Protein AF-A0A537AM16-F1 (afdb_monomer_lite)

Sequence (100 aa):
MADLSAFRITRKWPAQDPGRIQLYSLPTPNGVKVSVMLEETGLPYEPHLVSFETDDQKSPEAGDPVRIADFPHVTRALNSFLSRPAVVQGVGIPSRAGTS

Radius of gyration: 16.3 Å; chains: 1; bounding box: 35×43×30 Å

Structure (mmCIF, N/CA/C/O backbone):
data_AF-A0A537AM16-F1
#
_entry.id   AF-A0A537AM16-F1
#
loop_
_atom_site.group_PDB
_atom_site.id
_atom_site.type_symbol
_atom_site.label_atom_id
_atom_site.label_alt_id
_atom_site.label_comp_id
_atom_site.label_asym_id
_atom_site.label_entity_id
_atom_site.label_seq_id
_atom_site.pdbx_PDB_ins_code
_atom_site.Cartn_x
_atom_site.Cartn_y
_atom_site.Cartn_z
_atom_site.occupancy
_atom_site.B_iso_or_equiv
_atom_site.auth_seq_id
_atom_site.auth_comp_id
_atom_site.auth_asym_id
_atom_site.auth_atom_id
_atom_site.pdbx_PDB_model_num
ATOM 1 N N . MET A 1 1 ? -8.787 -18.624 -10.527 1.00 65.81 1 MET A N 1
ATOM 2 C CA . MET A 1 1 ? -7.889 -17.776 -9.711 1.00 65.81 1 MET A CA 1
ATOM 3 C C . MET A 1 1 ? -8.029 -16.346 -10.202 1.00 65.81 1 MET A C 1
ATOM 5 O O . MET A 1 1 ? -8.396 -16.188 -11.361 1.00 65.81 1 MET A O 1
ATOM 9 N N . ALA A 1 2 ? -7.818 -15.335 -9.357 1.00 84.94 2 ALA A N 1
ATOM 10 C CA . ALA A 1 2 ? -7.865 -13.948 -9.821 1.00 84.94 2 ALA A CA 1
ATOM 11 C C . ALA A 1 2 ? -6.760 -13.711 -10.865 1.00 84.94 2 ALA A C 1
ATOM 13 O O . ALA A 1 2 ? -5.643 -14.198 -10.698 1.00 84.94 2 ALA A O 1
ATOM 14 N N . ASP A 1 3 ? -7.088 -13.006 -11.945 1.00 90.44 3 ASP A N 1
ATOM 15 C CA . ASP A 1 3 ? -6.116 -12.595 -12.955 1.00 90.44 3 ASP A CA 1
ATOM 16 C C . ASP A 1 3 ? -5.632 -11.177 -12.636 1.00 90.44 3 ASP A C 1
ATOM 18 O O . ASP A 1 3 ? -6.420 -10.231 -12.608 1.00 90.44 3 ASP A O 1
ATOM 22 N N . LEU A 1 4 ? -4.331 -11.046 -12.371 1.00 92.19 4 LEU A N 1
ATOM 23 C CA . LEU A 1 4 ? -3.673 -9.774 -12.060 1.00 92.19 4 LEU A CA 1
ATOM 24 C C . LEU A 1 4 ? -2.760 -9.287 -13.199 1.00 92.19 4 LEU A C 1
ATOM 26 O O . LEU A 1 4 ? -2.030 -8.307 -13.030 1.00 92.19 4 LEU A O 1
ATOM 30 N N . SER A 1 5 ? -2.797 -9.935 -14.369 1.00 91.12 5 SER A N 1
ATOM 31 C CA . SER A 1 5 ? -1.946 -9.594 -15.521 1.00 91.12 5 SER A CA 1
ATOM 32 C C . SER A 1 5 ? -2.245 -8.210 -16.116 1.00 91.12 5 SER A C 1
ATOM 34 O O . SER A 1 5 ? -1.390 -7.609 -16.774 1.00 91.12 5 SER A O 1
ATOM 36 N N . ALA A 1 6 ? -3.439 -7.672 -15.845 1.00 89.56 6 ALA A N 1
ATOM 37 C CA . ALA A 1 6 ? -3.843 -6.324 -16.235 1.00 89.56 6 ALA A CA 1
ATOM 38 C C . ALA A 1 6 ? -3.066 -5.215 -15.499 1.00 89.56 6 ALA A C 1
ATOM 40 O O . ALA A 1 6 ? -3.007 -4.090 -15.996 1.00 89.56 6 ALA A O 1
ATOM 41 N N . PHE A 1 7 ? -2.469 -5.513 -14.341 1.00 90.94 7 PHE A N 1
ATOM 42 C CA . PHE A 1 7 ? -1.709 -4.552 -13.541 1.00 90.94 7 PHE A CA 1
ATOM 43 C C . PHE A 1 7 ? -0.225 -4.659 -13.881 1.00 90.94 7 PHE A C 1
ATOM 45 O O . PHE A 1 7 ? 0.381 -5.711 -13.688 1.00 90.94 7 PHE A O 1
ATOM 52 N N . ARG A 1 8 ? 0.395 -3.581 -14.374 1.00 92.94 8 ARG A N 1
ATOM 53 C CA . ARG A 1 8 ? 1.791 -3.647 -14.855 1.00 92.94 8 ARG A CA 1
ATOM 54 C C . ARG A 1 8 ? 2.788 -3.975 -13.748 1.00 92.94 8 ARG A C 1
ATOM 56 O O . ARG A 1 8 ? 3.797 -4.616 -14.029 1.00 92.94 8 ARG A O 1
ATOM 63 N N . ILE A 1 9 ? 2.473 -3.597 -12.511 1.00 93.31 9 ILE A N 1
ATOM 64 C CA . ILE A 1 9 ? 3.289 -3.877 -11.328 1.00 93.31 9 ILE A CA 1
ATOM 65 C C . ILE A 1 9 ? 3.585 -5.376 -11.151 1.00 93.31 9 ILE A C 1
ATOM 67 O O . ILE A 1 9 ? 4.685 -5.740 -10.736 1.00 93.31 9 ILE A O 1
ATOM 71 N N . THR A 1 10 ? 2.671 -6.260 -11.578 1.00 94.56 10 THR A N 1
ATOM 72 C CA . THR A 1 10 ? 2.850 -7.718 -11.458 1.00 94.56 10 THR A CA 1
ATOM 73 C C . THR A 1 10 ? 3.883 -8.291 -12.427 1.00 94.56 10 THR A C 1
ATOM 75 O O . THR A 1 10 ? 4.321 -9.424 -12.261 1.00 94.56 10 THR A O 1
ATOM 78 N N . ARG A 1 11 ? 4.329 -7.514 -13.423 1.00 94.06 11 ARG A N 1
ATOM 79 C CA . ARG A 1 11 ? 5.411 -7.926 -14.333 1.00 94.06 11 ARG A CA 1
ATOM 80 C C . ARG A 1 11 ? 6.768 -7.928 -13.642 1.00 94.06 11 ARG A C 1
ATOM 82 O O . ARG A 1 11 ? 7.592 -8.787 -13.937 1.00 94.06 11 ARG A O 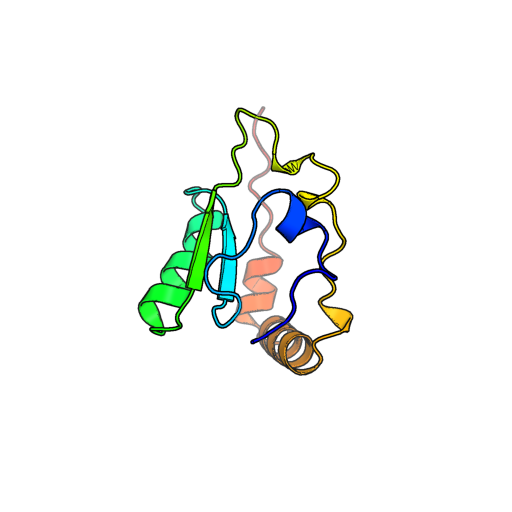1
ATOM 89 N N . LYS A 1 12 ? 6.997 -6.964 -12.745 1.00 94.31 12 LYS A N 1
ATOM 90 C CA . LYS A 1 12 ? 8.233 -6.859 -11.961 1.00 94.31 12 LYS A CA 1
ATOM 91 C C . LYS A 1 12 ? 8.155 -7.679 -10.674 1.00 94.31 12 LYS A C 1
ATOM 93 O O . LYS A 1 12 ? 9.139 -8.301 -10.290 1.00 94.31 12 LYS A O 1
ATOM 98 N N . TRP A 1 13 ? 6.976 -7.727 -10.061 1.00 96.19 13 TRP A N 1
ATOM 99 C CA . TRP A 1 13 ? 6.709 -8.486 -8.843 1.00 96.19 13 TRP A CA 1
ATOM 100 C C . TRP A 1 13 ? 5.509 -9.423 -9.053 1.00 96.19 13 TRP A C 1
ATOM 102 O O . TRP A 1 13 ? 4.369 -9.048 -8.749 1.00 96.19 13 TRP A O 1
ATOM 112 N N . PRO A 1 14 ? 5.735 -10.612 -9.637 1.00 96.31 14 PRO A N 1
ATOM 113 C CA . PRO A 1 14 ? 4.665 -11.555 -9.936 1.00 96.31 14 PRO A CA 1
ATOM 114 C C . PRO A 1 14 ? 4.048 -12.117 -8.655 1.00 96.31 14 PRO A C 1
ATOM 116 O O . PRO A 1 14 ? 4.762 -12.516 -7.739 1.00 96.31 14 PRO A O 1
ATOM 119 N N . ALA A 1 15 ? 2.717 -12.182 -8.622 1.00 96.81 15 ALA A N 1
ATOM 120 C CA . ALA A 1 15 ? 1.979 -12.801 -7.528 1.00 96.81 15 ALA A CA 1
ATOM 121 C C . ALA A 1 15 ? 2.119 -14.327 -7.587 1.00 96.81 15 ALA A C 1
ATOM 123 O O . ALA A 1 15 ? 1.777 -14.947 -8.601 1.00 96.81 15 ALA A O 1
ATOM 124 N N . GLN A 1 16 ? 2.585 -14.931 -6.499 1.00 96.44 16 GLN A N 1
ATOM 125 C CA . GLN A 1 16 ? 2.623 -16.384 -6.334 1.00 96.44 16 GLN A CA 1
ATOM 126 C C . GLN A 1 16 ? 1.240 -16.921 -5.956 1.00 96.44 16 GLN A C 1
ATOM 128 O O . GLN A 1 16 ? 0.829 -17.974 -6.446 1.00 96.44 16 GLN A O 1
ATOM 133 N N . ASP A 1 17 ? 0.502 -16.171 -5.135 1.00 96.19 17 ASP A N 1
ATOM 134 C CA . ASP A 1 17 ? -0.886 -16.448 -4.781 1.00 96.19 17 ASP A CA 1
ATOM 135 C C . ASP A 1 17 ? -1.762 -15.219 -5.090 1.00 96.19 17 ASP A C 1
ATOM 137 O O . ASP A 1 17 ? -2.024 -14.381 -4.219 1.00 96.19 17 ASP A O 1
ATOM 141 N N . PRO A 1 18 ? -2.270 -15.094 -6.331 1.00 95.88 18 PRO A N 1
ATOM 142 C CA . PRO A 1 18 ? -3.087 -13.955 -6.736 1.00 95.88 18 PRO A CA 1
ATOM 143 C C . PRO A 1 18 ? -4.465 -13.929 -6.055 1.00 95.88 18 PRO A C 1
ATOM 145 O O . PRO A 1 18 ? -5.215 -12.976 -6.249 1.00 95.88 18 PRO A O 1
ATOM 148 N N . GLY A 1 19 ? -4.822 -14.946 -5.257 1.00 95.81 19 GLY A N 1
ATOM 149 C CA . GLY A 1 19 ? -5.996 -14.902 -4.384 1.00 95.81 19 GLY A CA 1
ATOM 150 C C . GLY A 1 19 ? -5.818 -14.005 -3.151 1.00 95.81 19 GLY A C 1
ATOM 151 O O . GLY A 1 19 ? -6.807 -13.709 -2.480 1.00 95.81 19 GLY A O 1
ATOM 152 N N . ARG A 1 20 ? -4.587 -13.567 -2.850 1.00 96.69 20 ARG A N 1
ATOM 153 C CA . ARG A 1 20 ? -4.248 -12.722 -1.693 1.00 96.69 20 ARG A CA 1
ATOM 154 C C . ARG A 1 20 ? -4.118 -11.251 -2.059 1.00 96.69 20 ARG A C 1
ATOM 156 O O . ARG A 1 20 ? -3.866 -10.892 -3.211 1.00 96.69 20 ARG A O 1
ATOM 163 N N . ILE A 1 21 ? -4.208 -10.397 -1.040 1.00 96.00 21 ILE A N 1
ATOM 164 C CA . ILE A 1 21 ? -3.849 -8.981 -1.160 1.00 96.00 21 ILE A CA 1
ATOM 165 C C . ILE A 1 21 ? -2.363 -8.883 -1.523 1.00 96.00 21 ILE A C 1
ATOM 167 O O . ILE A 1 21 ? -1.523 -9.426 -0.820 1.00 96.00 21 ILE A O 1
ATOM 171 N N . GLN A 1 22 ? -2.027 -8.174 -2.595 1.00 96.75 22 GLN A N 1
ATOM 172 C CA . GLN A 1 22 ? -0.635 -7.950 -2.991 1.00 96.75 22 GLN A CA 1
ATOM 173 C C . GLN A 1 22 ? -0.138 -6.644 -2.360 1.00 96.75 22 GLN A C 1
ATOM 175 O O . GLN A 1 22 ? -0.666 -5.571 -2.663 1.00 96.75 22 GLN A O 1
ATOM 180 N N . LEU A 1 23 ? 0.844 -6.725 -1.458 1.00 96.62 23 LEU A N 1
ATOM 181 C CA . LEU A 1 23 ? 1.402 -5.568 -0.754 1.00 96.62 23 LEU A CA 1
ATOM 182 C C . LEU A 1 23 ? 2.789 -5.224 -1.301 1.00 96.62 23 LEU A C 1
ATOM 184 O O . LEU A 1 23 ? 3.766 -5.871 -0.948 1.00 96.62 23 LEU A O 1
ATOM 188 N N . TYR A 1 24 ? 2.896 -4.152 -2.080 1.00 95.69 24 TYR A N 1
ATOM 189 C CA . TYR A 1 24 ? 4.175 -3.601 -2.544 1.00 95.69 24 TYR A CA 1
ATOM 190 C C . TYR A 1 24 ? 4.652 -2.524 -1.561 1.00 95.69 24 TYR A C 1
ATOM 192 O O . TYR A 1 24 ? 4.042 -1.457 -1.479 1.00 95.69 24 TYR A O 1
ATOM 200 N N . SER A 1 25 ? 5.684 -2.802 -0.757 1.00 94.88 25 SER A N 1
ATOM 201 C CA . SER A 1 25 ? 6.105 -1.901 0.331 1.00 94.88 25 SER A CA 1
ATOM 202 C C . SER A 1 25 ? 7.595 -2.026 0.687 1.00 94.88 25 SER A C 1
ATOM 204 O O . SER A 1 25 ? 8.332 -2.841 0.136 1.00 94.88 25 SER A O 1
ATOM 206 N N . LEU A 1 26 ? 8.035 -1.193 1.631 1.00 94.00 26 LEU A N 1
ATOM 207 C CA . LEU A 1 26 ? 9.373 -1.153 2.228 1.00 94.00 26 LEU A CA 1
ATOM 208 C C . LEU A 1 26 ? 9.215 -0.896 3.742 1.00 94.00 26 LEU A C 1
ATOM 210 O O . LEU A 1 26 ? 8.305 -0.141 4.103 1.00 94.00 26 LEU A O 1
ATOM 214 N N . PRO A 1 27 ? 10.062 -1.443 4.643 1.00 91.25 27 PRO A N 1
ATOM 215 C CA . PRO A 1 27 ? 9.933 -1.281 6.099 1.00 91.25 27 PRO A CA 1
ATOM 216 C C . PRO A 1 27 ? 10.336 0.126 6.589 1.00 91.25 27 PRO A C 1
ATOM 218 O O . PRO A 1 27 ? 11.225 0.310 7.415 1.00 91.25 27 PRO A O 1
ATOM 221 N N . THR A 1 28 ? 9.661 1.147 6.072 1.00 92.25 28 THR A N 1
ATOM 222 C CA . THR A 1 28 ? 9.738 2.542 6.514 1.00 92.25 28 THR A CA 1
ATOM 223 C C . THR A 1 28 ? 8.606 2.833 7.504 1.00 92.25 28 THR A C 1
ATOM 225 O O . THR A 1 28 ? 7.596 2.125 7.488 1.00 92.25 28 THR A O 1
ATOM 228 N N . PRO A 1 29 ? 8.672 3.913 8.307 1.00 93.88 29 PRO A N 1
ATOM 229 C CA . PRO A 1 29 ? 7.585 4.273 9.225 1.00 93.88 29 PRO A CA 1
ATOM 230 C C . PRO A 1 29 ? 6.198 4.405 8.571 1.00 93.88 29 PRO A C 1
ATOM 232 O O . PRO A 1 29 ? 5.183 4.205 9.232 1.00 93.88 29 PRO A O 1
ATOM 235 N N . ASN A 1 30 ? 6.130 4.740 7.277 1.00 90.69 30 ASN A N 1
ATOM 236 C CA . ASN A 1 30 ? 4.875 4.739 6.522 1.00 90.69 30 ASN A CA 1
ATOM 237 C C . ASN A 1 30 ? 4.554 3.364 5.928 1.00 90.69 30 ASN A C 1
ATOM 239 O O . ASN A 1 30 ? 3.407 2.930 6.011 1.00 90.69 30 ASN A O 1
ATOM 243 N N . GLY A 1 31 ? 5.547 2.679 5.356 1.00 86.00 31 GLY A N 1
ATOM 244 C CA . GLY A 1 31 ? 5.349 1.393 4.686 1.00 86.00 31 GLY A CA 1
ATOM 245 C C . GLY A 1 31 ? 4.898 0.270 5.621 1.00 86.00 31 GLY A C 1
ATOM 246 O O . GLY A 1 31 ? 4.149 -0.605 5.188 1.00 86.00 31 GLY A O 1
ATOM 247 N N . VAL A 1 32 ? 5.247 0.343 6.913 1.00 93.81 32 VAL A N 1
ATOM 248 C CA . VAL A 1 32 ? 4.775 -0.626 7.919 1.00 93.81 32 VAL A CA 1
ATOM 249 C C . VAL A 1 32 ? 3.318 -0.422 8.340 1.00 93.81 32 VAL A C 1
ATOM 251 O O . VAL A 1 32 ? 2.715 -1.333 8.892 1.00 93.81 32 VAL A O 1
ATOM 254 N N . LYS A 1 33 ? 2.708 0.747 8.093 1.00 95.12 33 LYS A N 1
ATOM 255 C CA . LYS A 1 33 ? 1.329 1.020 8.547 1.00 95.12 33 LYS A CA 1
ATOM 256 C C . LYS A 1 33 ? 0.327 0.048 7.928 1.00 95.12 33 LYS A C 1
ATOM 258 O O . LYS A 1 33 ? -0.583 -0.415 8.608 1.00 95.12 33 LYS A O 1
ATOM 263 N N . VAL A 1 34 ? 0.507 -0.256 6.641 1.00 95.56 34 VAL A N 1
ATOM 264 C CA . VAL A 1 34 ? -0.375 -1.172 5.908 1.00 95.56 34 VAL A CA 1
ATOM 265 C C . VAL A 1 34 ? -0.101 -2.619 6.303 1.00 95.56 34 VAL A C 1
ATOM 267 O O . VAL A 1 34 ? -1.054 -3.350 6.542 1.00 95.56 34 VAL A O 1
ATOM 270 N N . SER A 1 35 ? 1.166 -3.028 6.442 1.00 95.94 35 SER A N 1
ATOM 271 C CA . SER A 1 35 ? 1.483 -4.393 6.883 1.00 95.94 35 SER A CA 1
ATOM 272 C C . SER A 1 35 ? 0.967 -4.657 8.296 1.00 95.94 35 SER A C 1
ATOM 274 O O . SER A 1 35 ? 0.306 -5.661 8.508 1.00 95.94 35 SER A O 1
ATOM 276 N N . VAL A 1 36 ? 1.158 -3.726 9.238 1.00 97.50 36 VAL A N 1
ATOM 277 C CA . VAL A 1 36 ? 0.604 -3.842 10.598 1.00 97.50 36 VAL A CA 1
ATOM 278 C C . VAL A 1 36 ? -0.920 -3.963 10.558 1.00 97.50 36 VAL A C 1
ATOM 280 O O . VAL A 1 36 ? -1.471 -4.834 11.213 1.00 97.50 36 VAL A O 1
ATOM 283 N N . MET A 1 37 ? -1.617 -3.153 9.756 1.00 96.81 37 MET A N 1
ATOM 284 C CA . MET A 1 37 ? -3.074 -3.274 9.616 1.00 96.81 37 MET A CA 1
ATOM 285 C C . MET A 1 37 ? -3.507 -4.647 9.072 1.00 96.81 37 MET A C 1
ATOM 287 O O . MET A 1 37 ? -4.498 -5.204 9.545 1.00 96.81 37 MET A O 1
ATOM 291 N N . LEU A 1 38 ? -2.778 -5.203 8.102 1.00 97.00 38 LEU A N 1
ATOM 292 C CA . LEU A 1 38 ? -3.075 -6.523 7.538 1.00 97.00 38 LEU A CA 1
ATOM 293 C C . LEU A 1 38 ? -2.856 -7.643 8.564 1.00 97.00 38 LEU A C 1
ATOM 295 O O . LEU A 1 38 ? -3.713 -8.517 8.680 1.00 97.00 38 LEU A O 1
ATOM 299 N N . GLU A 1 39 ? -1.781 -7.565 9.352 1.00 97.81 39 GLU A N 1
ATOM 300 C CA . GLU A 1 39 ? -1.526 -8.487 10.468 1.00 97.81 39 GLU A CA 1
ATOM 301 C C . GLU A 1 39 ? -2.635 -8.409 11.530 1.00 97.81 39 GLU A C 1
ATOM 303 O O . GLU A 1 39 ? -3.237 -9.424 11.875 1.00 97.81 39 GLU A O 1
ATOM 308 N N . GLU A 1 40 ? -2.981 -7.203 11.994 1.00 97.94 40 GLU A N 1
ATOM 309 C CA . GLU A 1 40 ? -4.004 -6.982 13.034 1.00 97.94 40 GLU A CA 1
ATOM 310 C C . GLU A 1 40 ? -5.410 -7.435 12.603 1.00 97.94 40 GLU A C 1
ATOM 312 O O . GLU A 1 40 ? -6.240 -7.811 13.430 1.00 97.94 40 GLU A O 1
ATOM 317 N N . THR A 1 41 ? -5.701 -7.404 11.301 1.00 97.62 41 THR A N 1
ATOM 318 C CA . THR A 1 41 ? -6.995 -7.845 10.752 1.00 97.62 41 THR A CA 1
ATOM 319 C C . THR A 1 41 ? -7.014 -9.312 10.327 1.00 97.62 41 THR A C 1
ATOM 321 O O . THR A 1 41 ? -8.084 -9.826 9.992 1.00 97.62 41 THR A O 1
ATOM 324 N N . GLY A 1 42 ? -5.863 -9.993 10.327 1.00 97.25 42 GLY A N 1
ATOM 325 C CA . GLY A 1 42 ? -5.728 -11.373 9.857 1.00 97.25 42 GLY A CA 1
ATOM 326 C C . GLY A 1 42 ? -6.018 -11.555 8.362 1.00 97.25 42 GLY A C 1
ATOM 327 O O . GLY A 1 42 ? -6.340 -12.663 7.929 1.00 97.25 42 GLY A O 1
ATOM 328 N N . LEU A 1 43 ? -5.952 -10.482 7.566 1.00 97.19 43 LEU A N 1
ATOM 329 C CA . LEU A 1 43 ? -6.217 -10.554 6.131 1.00 97.19 43 LEU A CA 1
ATOM 330 C C . LEU A 1 43 ? -5.011 -11.166 5.401 1.00 97.19 43 LEU A C 1
ATOM 332 O O . LEU A 1 43 ? -3.900 -10.653 5.532 1.00 97.19 43 LEU A O 1
ATOM 336 N N . PRO A 1 44 ? -5.196 -12.227 4.591 1.00 97.75 44 PRO A N 1
ATOM 337 C CA . PRO A 1 44 ? -4.089 -12.861 3.892 1.00 97.75 44 PRO A CA 1
ATOM 338 C C . PRO A 1 44 ? -3.519 -11.928 2.818 1.00 97.75 44 PRO A C 1
ATOM 340 O O . PRO A 1 44 ? -4.237 -11.446 1.935 1.00 97.75 44 PRO A O 1
ATOM 343 N N . TYR A 1 45 ? -2.206 -11.721 2.870 1.00 98.12 45 TYR A N 1
ATOM 344 C CA . TYR A 1 45 ? -1.479 -10.895 1.916 1.00 98.12 45 TYR A CA 1
ATOM 345 C C . TYR A 1 45 ? -0.167 -11.553 1.470 1.00 98.12 45 TYR A C 1
ATOM 347 O O . TYR A 1 45 ? 0.323 -12.498 2.091 1.00 98.12 45 TYR A O 1
ATOM 355 N N . GLU A 1 46 ? 0.368 -11.069 0.356 1.00 98.06 46 GLU A N 1
ATOM 356 C CA . GLU A 1 46 ? 1.662 -11.428 -0.213 1.00 98.06 46 GLU A CA 1
ATOM 357 C C . GLU A 1 46 ? 2.529 -10.156 -0.274 1.00 98.06 46 GLU A C 1
ATOM 359 O O . GLU A 1 46 ? 2.190 -9.224 -1.013 1.00 98.06 46 GLU A O 1
ATOM 364 N N . PRO A 1 47 ? 3.593 -10.054 0.545 1.00 97.06 47 PRO A N 1
ATOM 365 C CA . PRO A 1 47 ? 4.478 -8.898 0.539 1.00 97.06 47 PRO A CA 1
ATOM 366 C C . PRO A 1 47 ? 5.495 -8.954 -0.605 1.00 97.06 47 PRO A C 1
ATOM 368 O O . PRO A 1 47 ? 6.157 -9.965 -0.827 1.00 97.06 47 PRO A O 1
ATOM 371 N N . HIS A 1 48 ? 5.695 -7.809 -1.247 1.00 96.88 48 HIS A N 1
ATOM 372 C CA . HIS A 1 48 ? 6.671 -7.564 -2.300 1.00 96.88 48 HIS A CA 1
ATOM 373 C C . HIS A 1 48 ? 7.542 -6.374 -1.904 1.00 96.88 48 HIS A C 1
ATOM 375 O O . HIS A 1 48 ? 7.043 -5.270 -1.668 1.00 96.88 48 HIS A O 1
ATOM 381 N N . LEU A 1 49 ? 8.852 -6.599 -1.815 1.00 94.69 49 LEU A N 1
ATOM 382 C CA . LEU A 1 49 ? 9.809 -5.561 -1.447 1.00 94.69 49 LEU A CA 1
ATOM 383 C C . LEU A 1 49 ? 10.014 -4.587 -2.614 1.00 94.69 49 LEU A C 1
ATOM 385 O O . LEU A 1 49 ? 10.446 -4.996 -3.691 1.00 94.69 49 LEU A O 1
ATOM 389 N N . VAL A 1 50 ? 9.754 -3.301 -2.376 1.00 92.19 50 VAL A N 1
ATOM 390 C CA . VAL A 1 50 ? 10.075 -2.205 -3.302 1.00 92.19 50 VAL A CA 1
ATOM 391 C C . VAL A 1 50 ? 11.320 -1.494 -2.781 1.00 92.19 50 VAL A C 1
ATOM 393 O O . VAL A 1 50 ? 11.230 -0.699 -1.844 1.00 92.19 50 VAL A O 1
ATOM 396 N N . SER A 1 51 ? 12.490 -1.799 -3.346 1.00 89.81 51 SER A N 1
ATOM 397 C CA . SER A 1 51 ? 13.762 -1.273 -2.842 1.00 89.81 51 SER A CA 1
ATOM 398 C C . SER A 1 51 ? 14.066 0.126 -3.382 1.00 89.81 51 SER A C 1
ATOM 400 O O . SER A 1 51 ? 14.045 0.370 -4.587 1.00 89.81 51 SER A O 1
ATOM 402 N N . PHE A 1 52 ? 14.408 1.053 -2.483 1.00 88.19 52 PHE A N 1
ATOM 403 C CA . PHE A 1 52 ? 14.900 2.379 -2.870 1.00 88.19 52 PHE A CA 1
ATOM 404 C C . PHE A 1 52 ? 16.354 2.353 -3.348 1.00 88.19 52 PHE A C 1
ATOM 406 O O . PHE A 1 52 ? 16.756 3.238 -4.094 1.00 88.19 52 PHE A O 1
ATOM 413 N N . GLU A 1 53 ? 17.134 1.343 -2.957 1.00 90.19 53 GLU A N 1
ATOM 414 C CA . GLU A 1 53 ? 18.535 1.205 -3.379 1.00 90.19 53 GLU A CA 1
ATOM 415 C C . GLU A 1 53 ? 18.646 0.906 -4.876 1.00 90.19 53 GLU A C 1
ATOM 417 O O . GLU A 1 53 ? 19.573 1.362 -5.539 1.00 90.19 53 GLU A O 1
ATOM 422 N N . THR A 1 54 ? 17.671 0.172 -5.417 1.00 90.25 54 THR A N 1
ATOM 423 C CA . THR A 1 54 ? 17.566 -0.145 -6.848 1.00 90.25 54 THR A CA 1
ATOM 424 C C . THR A 1 54 ? 16.620 0.796 -7.593 1.00 90.25 54 THR A C 1
ATOM 426 O O . THR A 1 54 ? 16.314 0.553 -8.760 1.00 90.25 54 THR A O 1
ATOM 429 N N . ASP A 1 55 ? 16.165 1.872 -6.940 1.00 90.19 55 ASP A N 1
ATOM 430 C CA . ASP A 1 55 ? 15.219 2.846 -7.493 1.00 90.19 55 ASP A CA 1
ATOM 431 C C . ASP A 1 55 ? 13.918 2.210 -8.035 1.00 90.19 55 ASP A C 1
ATOM 433 O O . ASP A 1 55 ? 13.298 2.694 -8.989 1.00 90.19 55 ASP A O 1
ATOM 437 N N . ASP A 1 56 ? 13.454 1.125 -7.407 1.00 89.50 56 ASP A N 1
ATOM 438 C CA . ASP A 1 56 ? 12.297 0.357 -7.868 1.00 89.50 56 ASP A CA 1
ATOM 439 C C . ASP A 1 56 ? 11.012 1.188 -7.950 1.00 89.50 56 ASP A C 1
ATOM 441 O O . ASP A 1 56 ? 10.201 0.996 -8.858 1.00 89.50 56 ASP A O 1
ATOM 445 N N . GLN A 1 57 ? 10.846 2.145 -7.041 1.00 86.56 57 GLN A N 1
ATOM 446 C CA . GLN A 1 57 ? 9.714 3.069 -6.980 1.00 86.56 57 GLN A CA 1
ATOM 447 C C . GLN A 1 57 ? 9.629 4.012 -8.189 1.00 86.56 57 GLN A C 1
ATOM 449 O O . GLN A 1 57 ? 8.576 4.595 -8.435 1.00 86.56 57 GLN A O 1
ATOM 454 N N . LYS A 1 58 ? 10.727 4.179 -8.937 1.00 89.50 58 LYS A N 1
ATOM 455 C CA . LYS A 1 58 ? 10.775 4.980 -10.170 1.00 89.50 58 LYS A CA 1
ATOM 456 C C . LYS A 1 58 ? 10.547 4.135 -11.426 1.00 89.50 58 LYS A C 1
ATOM 458 O O . LYS A 1 58 ? 10.540 4.681 -12.528 1.00 89.50 58 LYS A O 1
ATOM 463 N N . SER A 1 59 ? 10.393 2.817 -11.282 1.00 89.94 59 SER A N 1
ATOM 464 C CA . SER A 1 59 ? 10.144 1.938 -12.424 1.00 89.94 59 SER A CA 1
ATOM 465 C C . SER A 1 59 ? 8.791 2.249 -13.086 1.00 89.94 59 SER A C 1
ATOM 467 O O . SER A 1 59 ? 7.834 2.603 -12.388 1.00 89.94 59 SER A 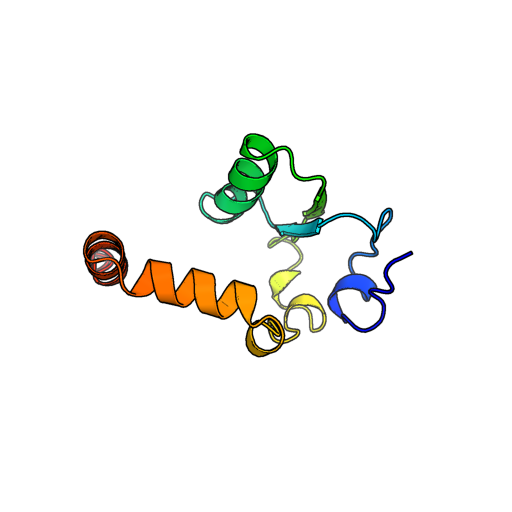O 1
ATOM 469 N N . PRO A 1 60 ? 8.669 2.094 -14.418 1.00 90.88 60 PRO A N 1
ATOM 470 C CA . PRO A 1 60 ? 7.389 2.240 -15.114 1.00 90.88 60 PRO A CA 1
ATOM 471 C C . PRO A 1 60 ? 6.286 1.335 -14.552 1.00 90.88 60 PRO A C 1
ATOM 473 O O . PRO A 1 60 ? 5.112 1.696 -14.594 1.00 90.88 60 PRO A O 1
ATOM 476 N N . GLU A 1 61 ? 6.657 0.166 -14.030 1.00 90.12 61 GLU A N 1
ATOM 477 C CA . GLU A 1 61 ? 5.756 -0.796 -13.401 1.00 90.12 61 GLU A CA 1
ATOM 478 C C . GLU A 1 61 ? 5.201 -0.292 -12.062 1.00 90.12 61 GLU A C 1
ATOM 480 O O . GLU A 1 61 ? 4.020 -0.498 -11.789 1.00 90.12 61 GLU A O 1
ATOM 485 N N . ALA A 1 62 ? 6.018 0.388 -11.246 1.00 83.94 62 ALA A N 1
ATOM 486 C CA . ALA A 1 62 ? 5.584 0.998 -9.984 1.00 83.94 62 ALA A CA 1
ATOM 487 C C . ALA A 1 62 ? 4.798 2.306 -10.190 1.00 83.94 62 ALA A C 1
ATOM 489 O O . ALA A 1 62 ? 3.964 2.663 -9.360 1.00 83.94 62 ALA A O 1
ATOM 490 N N . GLY A 1 63 ? 5.052 3.012 -11.296 1.00 79.88 63 GLY A N 1
ATOM 491 C CA . GLY A 1 63 ? 4.374 4.257 -11.663 1.00 79.88 63 GLY A CA 1
ATOM 492 C C . GLY A 1 63 ? 2.985 4.086 -12.290 1.00 79.88 63 GLY A C 1
ATOM 493 O O . GLY A 1 63 ? 2.397 5.083 -12.711 1.00 79.88 63 GLY A O 1
ATOM 494 N N . ASP A 1 64 ? 2.465 2.856 -12.389 1.00 78.56 64 ASP A N 1
ATOM 495 C CA . ASP A 1 64 ? 1.109 2.602 -12.885 1.00 78.56 64 ASP A CA 1
ATOM 496 C C . ASP A 1 64 ? 0.095 3.342 -11.987 1.00 78.56 64 ASP A C 1
ATOM 498 O O . ASP A 1 64 ? 0.136 3.176 -10.762 1.00 78.56 64 ASP A O 1
ATOM 502 N N . PRO A 1 65 ? -0.790 4.197 -12.538 1.00 77.69 65 PRO A N 1
ATOM 503 C CA . PRO A 1 65 ? -1.700 4.986 -11.724 1.00 77.69 65 PRO A CA 1
ATOM 504 C C . PRO A 1 65 ? -2.519 4.105 -10.787 1.00 77.69 65 PRO A C 1
ATOM 506 O O . PRO A 1 65 ? -3.165 3.149 -11.217 1.00 77.69 65 PRO A O 1
ATOM 509 N N . VAL A 1 66 ? -2.547 4.458 -9.501 1.00 76.75 66 VAL A N 1
ATOM 510 C CA . VAL A 1 66 ? -3.416 3.787 -8.534 1.00 76.75 66 VAL A CA 1
ATOM 511 C C . VAL A 1 66 ? -4.863 4.003 -8.971 1.00 76.75 66 VAL A C 1
ATOM 513 O O . VAL A 1 66 ? -5.409 5.103 -8.868 1.00 76.75 66 VAL A O 1
ATOM 516 N N . ARG A 1 67 ? -5.501 2.936 -9.455 1.00 85.12 67 ARG A N 1
ATOM 517 C CA . ARG A 1 67 ? -6.858 2.946 -10.022 1.00 85.12 67 ARG A CA 1
ATOM 518 C C . ARG A 1 67 ? -7.949 3.010 -8.948 1.00 85.12 67 ARG A C 1
ATOM 520 O O . ARG A 1 67 ? -8.963 2.332 -9.050 1.00 85.12 67 ARG A O 1
ATOM 527 N N . ILE A 1 68 ? -7.761 3.817 -7.899 1.00 86.31 68 ILE A N 1
ATOM 528 C CA . ILE A 1 68 ? -8.682 3.898 -6.749 1.00 86.31 68 ILE A CA 1
ATOM 529 C C . ILE A 1 68 ? -10.116 4.254 -7.166 1.00 86.31 68 ILE A C 1
ATOM 531 O O . ILE A 1 68 ? -11.064 3.817 -6.521 1.00 86.31 68 ILE A O 1
ATOM 535 N N . ALA A 1 69 ? -10.276 5.000 -8.263 1.00 85.69 69 ALA A N 1
ATOM 536 C CA . ALA A 1 69 ? -11.575 5.359 -8.828 1.00 85.69 69 ALA A CA 1
ATOM 537 C C . ALA A 1 69 ? -12.410 4.139 -9.261 1.00 85.69 69 ALA A C 1
ATOM 539 O O . ALA A 1 69 ? -13.637 4.211 -9.241 1.00 85.69 69 ALA A O 1
ATOM 540 N N . ASP A 1 70 ? -11.767 3.012 -9.574 1.00 89.25 70 ASP A N 1
ATOM 541 C CA . ASP A 1 70 ? -12.445 1.775 -9.974 1.00 89.25 70 ASP A CA 1
ATOM 542 C C . ASP A 1 70 ? -13.004 0.993 -8.769 1.00 89.25 70 ASP A C 1
ATOM 544 O O . ASP A 1 70 ? -13.710 -0.001 -8.940 1.00 89.25 70 ASP A O 1
ATOM 548 N N . PHE A 1 71 ? -12.723 1.438 -7.536 1.00 88.94 71 PHE A N 1
ATOM 549 C CA . PHE A 1 71 ? -13.099 0.756 -6.297 1.00 88.94 71 PHE A CA 1
ATOM 550 C C . PHE A 1 71 ? -14.067 1.610 -5.459 1.00 88.94 71 PHE A C 1
ATOM 552 O O . PHE A 1 71 ? -13.678 2.182 -4.435 1.00 88.94 71 PHE A O 1
ATOM 559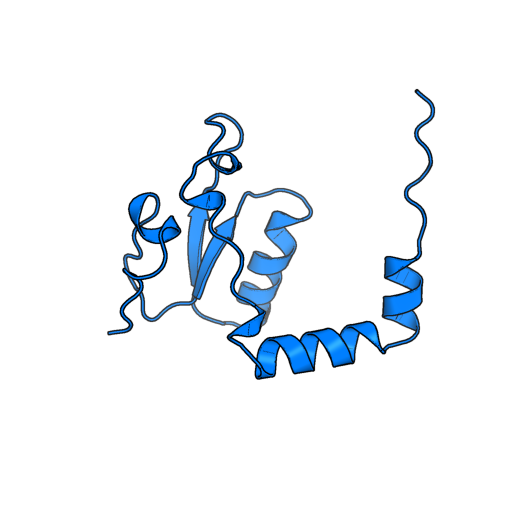 N N . PRO A 1 72 ? -15.366 1.668 -5.815 1.00 92.38 72 PRO A N 1
ATOM 560 C CA . PRO A 1 72 ? -16.323 2.603 -5.213 1.00 92.38 72 PRO A CA 1
ATOM 561 C C . PRO A 1 72 ? -16.488 2.428 -3.697 1.00 92.38 72 PRO A C 1
ATOM 563 O O . PRO A 1 72 ? -16.715 3.397 -2.973 1.00 92.38 72 PRO A O 1
ATOM 566 N N . HIS A 1 73 ? -16.345 1.205 -3.179 1.00 93.25 73 HIS A N 1
ATOM 567 C CA . HIS A 1 73 ? -16.397 0.955 -1.737 1.00 93.25 73 HIS A CA 1
ATOM 568 C C . HIS A 1 73 ? -15.169 1.485 -0.992 1.00 93.25 73 HIS A C 1
ATOM 570 O O . HIS A 1 73 ? -15.320 1.981 0.126 1.00 93.25 73 HIS A O 1
ATOM 576 N N . VAL A 1 74 ? -13.990 1.431 -1.618 1.00 89.75 74 VAL A N 1
ATOM 577 C CA . VAL A 1 74 ? -12.752 2.003 -1.074 1.00 89.75 74 VAL A CA 1
ATOM 578 C C . VAL A 1 74 ? -12.868 3.520 -1.052 1.00 89.75 74 VAL A C 1
ATOM 580 O O . VAL A 1 74 ? -12.670 4.132 -0.005 1.00 89.75 74 VAL A O 1
ATOM 583 N N . THR A 1 75 ? -13.297 4.127 -2.161 1.00 93.19 75 THR A N 1
ATOM 584 C CA . THR A 1 75 ? -13.531 5.575 -2.241 1.00 93.19 75 THR A CA 1
ATOM 585 C C . THR A 1 75 ? -14.561 6.040 -1.213 1.00 93.19 75 THR A C 1
ATOM 587 O O . THR A 1 75 ? -14.336 7.029 -0.518 1.00 93.19 75 THR A O 1
ATOM 590 N N . ARG A 1 76 ? -15.671 5.309 -1.043 1.00 95.19 76 ARG A N 1
ATOM 591 C CA . ARG A 1 76 ? -16.682 5.617 -0.019 1.00 95.19 76 ARG A CA 1
ATOM 592 C C . ARG A 1 76 ? -16.095 5.584 1.395 1.00 95.19 76 ARG A C 1
ATOM 594 O O . ARG A 1 76 ? -16.367 6.492 2.177 1.00 95.19 76 ARG A O 1
ATOM 601 N N . ALA A 1 77 ? -15.319 4.552 1.730 1.00 93.00 77 ALA A N 1
ATOM 602 C CA . ALA A 1 77 ? -14.692 4.431 3.046 1.00 93.00 77 ALA A CA 1
ATOM 603 C C . ALA A 1 77 ? -13.681 5.562 3.291 1.00 93.00 77 ALA A C 1
ATOM 605 O O . ALA A 1 77 ? -13.744 6.221 4.328 1.00 93.00 77 ALA A O 1
ATOM 606 N N . LEU A 1 78 ? -12.822 5.846 2.306 1.00 92.19 78 LEU A N 1
ATOM 607 C CA . LEU A 1 78 ? -11.874 6.956 2.356 1.00 92.19 78 LEU A CA 1
ATOM 608 C C . LEU A 1 78 ? -12.593 8.290 2.591 1.00 92.19 78 LEU A C 1
ATOM 610 O O . LEU A 1 78 ? -12.242 9.013 3.520 1.00 92.19 78 LEU A O 1
ATOM 614 N N . ASN A 1 79 ? -13.645 8.580 1.824 1.00 94.06 79 ASN A N 1
ATOM 615 C CA . ASN A 1 79 ? -14.432 9.803 1.987 1.00 94.06 79 ASN A CA 1
ATOM 616 C C . ASN A 1 79 ? -15.078 9.8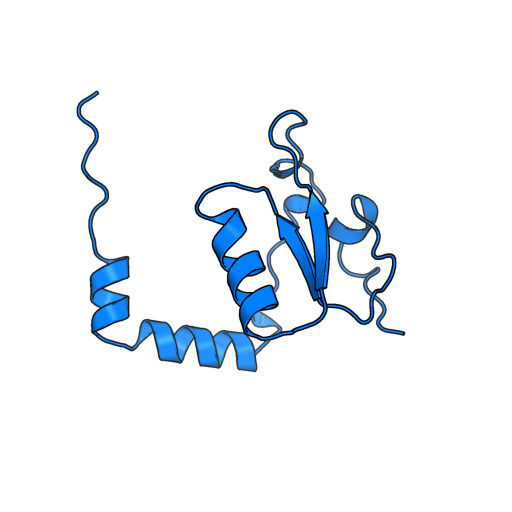90 3.377 1.00 94.06 79 ASN A C 1
ATOM 618 O O . ASN A 1 79 ? -15.075 10.957 3.987 1.00 94.06 79 ASN A O 1
ATOM 622 N N . SER A 1 80 ? -15.570 8.769 3.916 1.00 95.81 80 SER A N 1
ATOM 623 C CA . SER A 1 80 ? -16.106 8.723 5.280 1.00 95.81 80 SER A CA 1
ATOM 624 C C . SER A 1 80 ? -15.043 8.983 6.350 1.00 95.81 80 SER A C 1
ATOM 626 O O . SER A 1 80 ? -15.385 9.487 7.420 1.00 95.81 80 SER A O 1
ATOM 628 N N . PHE A 1 81 ? -13.780 8.623 6.117 1.00 94.19 81 PHE A N 1
ATOM 629 C CA . PHE A 1 81 ? -12.691 8.964 7.031 1.00 94.19 81 PHE A CA 1
ATOM 630 C C . PHE A 1 81 ? -12.303 10.431 6.903 1.00 94.19 81 PHE A C 1
ATOM 632 O O . PHE A 1 81 ? -12.182 11.110 7.920 1.00 94.19 81 PHE A O 1
ATOM 639 N N . LEU A 1 82 ? -12.179 10.932 5.675 1.00 93.12 82 LEU A N 1
ATOM 640 C CA . LEU A 1 82 ? -11.831 12.324 5.398 1.00 93.12 82 LEU A CA 1
ATOM 641 C C . LEU A 1 82 ? -12.889 13.316 5.898 1.00 93.12 82 LEU A C 1
ATOM 643 O O . LEU A 1 82 ? -12.550 14.460 6.167 1.00 93.12 82 LEU A O 1
ATOM 647 N N . SER A 1 83 ? -14.143 12.897 6.093 1.00 94.06 83 SER A N 1
ATOM 648 C CA . SER A 1 83 ? -15.185 13.742 6.691 1.00 94.06 83 SER A CA 1
ATOM 649 C C . SER A 1 83 ? -15.150 13.796 8.226 1.00 94.06 83 SER A C 1
ATOM 651 O O . SER A 1 83 ? -15.953 14.512 8.827 1.00 94.06 83 SER A O 1
ATOM 653 N N . ARG A 1 84 ? -14.279 13.029 8.901 1.00 96.88 84 ARG A N 1
ATOM 654 C CA . ARG A 1 84 ? -14.195 13.019 10.373 1.00 96.88 84 ARG A CA 1
ATOM 655 C C . ARG A 1 84 ? -13.391 14.224 10.873 1.00 96.88 84 ARG A C 1
ATOM 657 O O . ARG A 1 84 ? -12.236 14.352 10.469 1.00 96.88 84 ARG A O 1
ATOM 664 N N . PRO A 1 85 ? -13.902 15.032 11.826 1.00 94.56 85 PRO A N 1
ATOM 665 C CA . PRO A 1 85 ? -13.196 16.219 12.317 1.00 94.56 85 PRO A CA 1
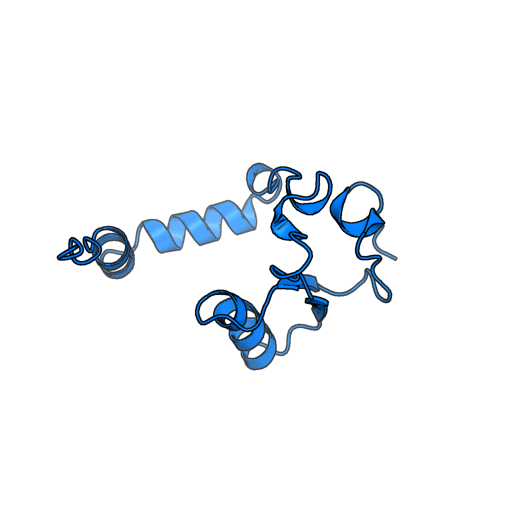ATOM 666 C C . PRO A 1 85 ? -11.752 15.957 12.770 1.00 94.56 85 PRO A C 1
ATOM 668 O O . PRO A 1 85 ? -10.853 16.708 12.412 1.00 94.56 85 PRO A O 1
ATOM 671 N N . ALA A 1 86 ? -11.504 14.852 13.483 1.00 93.12 86 ALA A N 1
ATOM 672 C CA . ALA A 1 86 ? -10.159 14.483 13.933 1.00 93.12 86 ALA A CA 1
ATOM 673 C C . ALA A 1 86 ? -9.197 14.156 12.774 1.00 93.12 86 ALA A C 1
ATOM 675 O O . ALA A 1 86 ? -8.017 14.488 12.835 1.00 93.12 86 ALA A O 1
ATOM 676 N N . VAL A 1 87 ? -9.699 13.533 11.701 1.00 91.44 87 VAL A N 1
ATOM 677 C CA . VAL A 1 87 ? -8.897 13.220 10.507 1.00 91.44 87 VAL A CA 1
ATOM 678 C C . VAL A 1 87 ? -8.594 14.498 9.735 1.00 91.44 87 VAL A C 1
ATOM 680 O O . VAL A 1 87 ? -7.445 14.716 9.368 1.00 91.44 87 VAL A O 1
ATOM 683 N N . VAL A 1 88 ? -9.590 15.372 9.553 1.00 90.31 88 VAL A N 1
ATOM 684 C CA . VAL A 1 88 ? -9.400 16.690 8.925 1.00 90.31 88 VAL A CA 1
ATOM 685 C C . VAL A 1 88 ? -8.347 17.496 9.677 1.00 90.31 88 VAL A C 1
ATOM 687 O O . VAL A 1 88 ? -7.429 18.029 9.055 1.00 90.31 88 VAL A O 1
ATOM 690 N N . GLN A 1 89 ? -8.437 17.542 11.010 1.00 88.88 89 GLN A N 1
ATOM 691 C CA . GLN A 1 89 ? -7.422 18.204 11.824 1.00 88.88 89 GLN A CA 1
ATOM 692 C C . GLN A 1 89 ? -6.040 17.594 11.605 1.00 88.88 89 GLN A C 1
ATOM 694 O O . GLN A 1 89 ? -5.108 18.348 11.360 1.00 88.88 89 GLN A O 1
ATOM 699 N N . GLY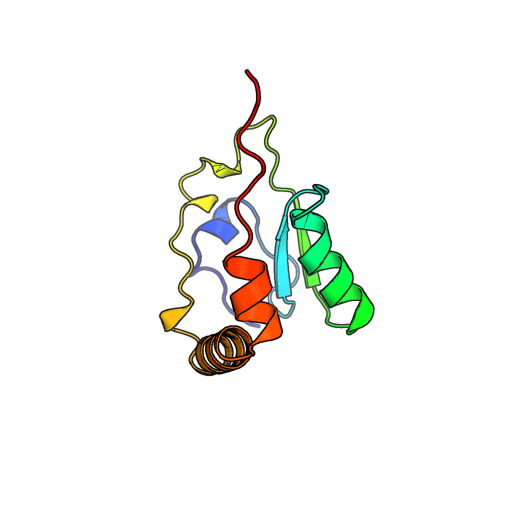 A 1 90 ? -5.915 16.262 11.633 1.00 86.94 90 GLY A N 1
ATOM 700 C CA . GLY A 1 90 ? -4.649 15.557 11.418 1.00 86.94 90 GLY A CA 1
ATOM 701 C C . GLY A 1 90 ? -4.014 15.803 10.045 1.00 86.94 90 GLY A C 1
ATOM 702 O O . GLY A 1 90 ? -2.805 15.999 9.960 1.00 86.94 90 GLY A O 1
ATOM 703 N N . VAL A 1 91 ? -4.818 15.831 8.977 1.00 86.19 91 VAL A N 1
ATOM 704 C CA . VAL A 1 91 ? -4.360 16.116 7.602 1.00 86.19 91 VAL A CA 1
ATOM 705 C C . VAL A 1 91 ? -3.920 17.574 7.449 1.00 86.19 91 VAL A C 1
ATOM 707 O O . VAL A 1 91 ? -2.986 17.857 6.706 1.00 86.19 91 VAL A O 1
ATOM 710 N N . GLY A 1 92 ? -4.573 18.496 8.158 1.00 84.69 92 GLY A N 1
ATOM 711 C CA . GLY A 1 92 ? -4.240 19.918 8.141 1.00 84.69 92 GLY A CA 1
ATOM 712 C C . GLY A 1 92 ? -3.041 20.313 9.007 1.00 84.69 92 GLY A C 1
ATOM 713 O O . GLY A 1 92 ? -2.676 21.488 8.994 1.00 84.69 92 GLY A O 1
ATOM 714 N N . ILE A 1 93 ? -2.434 19.387 9.766 1.00 79.25 93 ILE A N 1
ATOM 715 C CA . ILE A 1 93 ? -1.260 19.687 10.599 1.00 79.25 93 ILE A CA 1
ATOM 716 C C . ILE A 1 93 ? -0.091 20.078 9.680 1.00 79.25 93 ILE A C 1
ATOM 718 O O . ILE A 1 93 ? 0.368 19.241 8.899 1.00 79.25 93 ILE A O 1
ATOM 722 N N . PRO A 1 94 ? 0.444 21.310 9.780 1.00 73.62 94 PRO A N 1
ATOM 723 C CA . PRO A 1 94 ? 1.617 21.700 9.014 1.00 73.62 94 PRO A CA 1
ATOM 724 C C . PRO A 1 94 ? 2.812 20.838 9.427 1.00 73.62 94 PRO A C 1
ATOM 726 O O . PRO A 1 94 ? 3.125 20.717 10.615 1.00 73.62 94 PRO A O 1
ATOM 729 N N . SER A 1 95 ? 3.526 20.274 8.455 1.00 68.44 95 SER A N 1
ATOM 730 C CA . SER A 1 95 ? 4.868 19.745 8.697 1.00 68.44 95 SER A CA 1
ATOM 731 C C . SER A 1 95 ? 5.732 20.872 9.264 1.00 68.44 95 SER A C 1
ATOM 733 O O . SER A 1 95 ? 5.741 21.966 8.698 1.00 68.44 95 SER A O 1
ATOM 735 N N . ARG A 1 96 ? 6.429 20.629 10.389 1.00 63.88 96 ARG A N 1
ATOM 736 C CA . ARG A 1 96 ? 7.389 21.584 10.971 1.00 63.88 96 ARG A CA 1
ATOM 737 C C . ARG A 1 96 ? 8.257 22.122 9.834 1.00 63.88 96 ARG A C 1
ATOM 739 O O . ARG A 1 96 ? 8.973 21.340 9.213 1.00 63.88 96 ARG A O 1
ATOM 746 N N . ALA A 1 97 ? 8.146 23.420 9.543 1.00 55.69 97 ALA A N 1
ATOM 747 C CA . ALA A 1 97 ? 9.017 24.082 8.587 1.00 55.69 97 ALA A CA 1
ATOM 748 C C . ALA A 1 97 ? 10.456 23.777 9.010 1.00 55.69 97 ALA A C 1
ATOM 750 O O . ALA A 1 97 ? 10.843 24.069 10.144 1.00 55.69 97 ALA A O 1
ATOM 751 N N . GLY A 1 98 ? 11.194 23.079 8.148 1.00 52.19 98 GLY A N 1
ATOM 752 C CA . GLY A 1 98 ? 12.574 22.722 8.419 1.00 52.19 98 GLY A CA 1
ATOM 753 C C . GLY A 1 98 ? 13.379 23.997 8.613 1.00 52.19 98 GLY A C 1
ATOM 754 O O . GLY A 1 98 ? 13.453 24.827 7.714 1.00 52.19 98 GLY A O 1
ATOM 755 N N . THR A 1 99 ? 13.979 24.153 9.789 1.00 48.38 99 THR A N 1
ATOM 756 C CA . THR A 1 99 ? 15.234 24.886 9.908 1.00 48.38 99 THR A CA 1
ATOM 757 C C . THR A 1 99 ? 16.261 24.115 9.087 1.00 48.38 99 THR A C 1
ATOM 759 O O . THR A 1 99 ? 16.689 23.029 9.484 1.00 48.38 99 THR A O 1
ATOM 762 N N . SER A 1 100 ? 16.578 24.636 7.911 1.00 44.72 100 SER A N 1
ATOM 763 C CA . SER A 1 100 ? 17.752 24.301 7.106 1.00 44.72 100 SER A CA 1
ATOM 764 C C . SER A 1 100 ? 18.438 25.607 6.751 1.00 44.72 100 SER A C 1
ATOM 766 O O . SER A 1 100 ? 17.698 26.581 6.485 1.00 44.72 100 SER A O 1
#

Secondary structure (DSSP, 8-state):
----TTSTHHHHS--S-TTSEEEEE-SSTTHHHHHHHHHHHT--EEEEE--TTTTGGGSTTTTS---GGG-HHHHHHHHHHHTSHHHHHHHTPPP-----

Foldseek 3Di:
DDDPVVQLLCVVPPDPDPVAAEQEAAPDPVRVVVVVVCVVVVGGYDYDYQDVVVPSCPDPRNPDDPVVVVPVVSVVVVVVQCPDPVSVVVVPDDDPPDPD

pLDDT: mean 89.43, std 10.47, range [44.72, 98.12]